Protein AF-A0A1M7BQW3-F1 (afdb_monomer_lite)

Foldseek 3Di:
DDDVPDQDAQVRLDNADCPVVCRVVRRVVLVVLVVVLVPDPDDSVVSVVVSNLVNVVVRLVRLVVVLVVQCVVCVPPPVSVVVSVVSVVVSVVVVVLSVPPPPDRDDDDDDDDDDDDDDPPDDD

pLDDT: mean 76.05, std 19.3, range [32.19, 94.94]

Sequence (124 aa):
MAEAGRIFVGTPAARLDPISGEGAPFAIRTAILAAAVLTHDGPAAEAIDYYQQRILTSFLSHLSGCQTFYADAFFLDADWQLELRKSGIARSVLEPVLRTSDGMAPELRLEGLSLVAAKETASG

InterPro domains:
  IPR036188 FAD/NAD(P)-binding domain superfamily [G3DSA:3.50.50.60] (1-109)
  IPR036188 FAD/NAD(P)-binding domain superfamily [SSF51905] (7-77)

Organism: NCBI:txid1054996

Secondary structure (DSSP, 8-state):
--BTTB---STTT-PPPGGG--HHHHHHHHHHHHHHHHT-SS-HHHHHHHHHHHHHHHHHHHHHHHHHHHHHHTTT-HHHHHHHHHHHHHHHHHHHHHH--SS------------PPPPP----

Radius of gyration: 17.83 Å; chains: 1; bounding box: 31×33×62 Å

Structure (mmCIF, N/CA/C/O backbone):
data_AF-A0A1M7BQW3-F1
#
_entry.id   AF-A0A1M7BQW3-F1
#
loop_
_atom_site.group_PDB
_atom_site.id
_atom_site.type_symbol
_atom_site.label_atom_id
_atom_site.label_alt_id
_atom_site.label_comp_id
_atom_site.label_asym_id
_atom_site.label_entity_id
_atom_site.label_seq_id
_atom_site.pdbx_PDB_ins_code
_atom_site.Cartn_x
_atom_site.Cartn_y
_atom_site.Cartn_z
_atom_site.occupancy
_atom_site.B_iso_or_equiv
_atom_site.auth_seq_id
_atom_site.auth_comp_id
_atom_site.auth_asym_id
_atom_site.auth_atom_id
_atom_site.pdbx_PDB_model_num
ATOM 1 N N . MET A 1 1 ? -6.729 5.082 2.985 1.00 60.56 1 MET A N 1
ATOM 2 C CA . MET A 1 1 ? -6.158 5.262 4.348 1.00 60.56 1 MET A CA 1
ATOM 3 C C . MET A 1 1 ? -7.210 5.889 5.255 1.00 60.56 1 MET A C 1
ATOM 5 O O . MET A 1 1 ? -7.976 6.675 4.728 1.00 60.56 1 MET A O 1
ATOM 9 N N . ALA A 1 2 ? -7.294 5.503 6.538 1.00 63.22 2 ALA A N 1
ATOM 10 C CA . ALA A 1 2 ? -8.380 5.861 7.474 1.00 63.22 2 ALA A CA 1
ATOM 11 C C . ALA A 1 2 ? -8.629 7.379 7.635 1.00 63.22 2 ALA A C 1
ATOM 13 O O . ALA A 1 2 ? -7.706 8.173 7.491 1.00 63.22 2 ALA A O 1
ATOM 14 N N . GLU A 1 3 ? -9.865 7.750 7.978 1.00 73.38 3 GLU A N 1
ATOM 15 C CA . GLU A 1 3 ? -10.287 9.106 8.365 1.00 73.38 3 GLU A CA 1
ATOM 16 C C . GLU A 1 3 ? -11.117 9.044 9.661 1.00 73.38 3 GLU A C 1
ATOM 18 O O . GLU A 1 3 ? -11.442 7.955 10.141 1.00 73.38 3 GLU A O 1
ATOM 23 N N . ALA A 1 4 ? -11.461 10.190 10.258 1.00 71.88 4 ALA A N 1
ATOM 24 C CA . ALA A 1 4 ? -12.221 10.218 11.510 1.00 71.88 4 ALA A CA 1
ATOM 25 C C . ALA A 1 4 ? -13.514 9.380 11.405 1.00 71.88 4 ALA A C 1
ATOM 27 O O . ALA A 1 4 ? -14.388 9.645 10.581 1.00 71.88 4 ALA A O 1
ATOM 28 N N . GLY A 1 5 ? -13.614 8.341 12.240 1.00 73.94 5 GLY A N 1
ATOM 29 C CA . GLY A 1 5 ? -14.757 7.424 12.274 1.00 73.94 5 GLY A CA 1
ATOM 30 C C . GLY A 1 5 ? -14.847 6.422 11.114 1.00 73.94 5 GLY A C 1
ATOM 31 O O . GLY A 1 5 ? -15.866 5.741 11.004 1.00 73.94 5 GLY A O 1
ATOM 32 N N . ARG A 1 6 ? -13.836 6.309 10.238 1.00 83.00 6 ARG A N 1
ATOM 33 C CA . ARG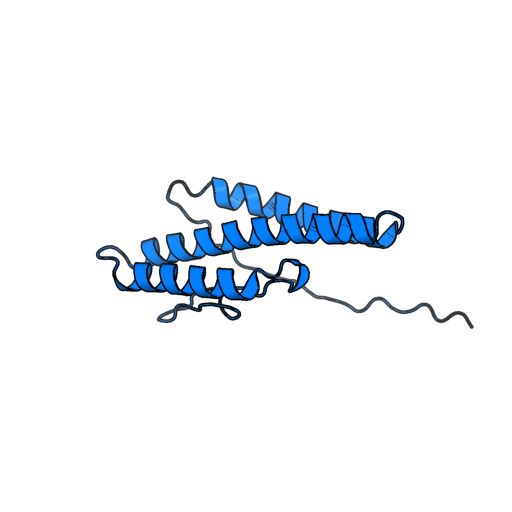 A 1 6 ? -13.870 5.411 9.070 1.00 83.00 6 ARG A CA 1
ATOM 34 C C . ARG A 1 6 ? -12.523 4.754 8.789 1.00 83.00 6 ARG A C 1
ATOM 36 O O . ARG A 1 6 ? -11.482 5.403 8.718 1.00 83.00 6 ARG A O 1
ATOM 43 N N . ILE A 1 7 ? -12.565 3.455 8.504 1.00 84.06 7 ILE A N 1
ATOM 44 C CA . ILE A 1 7 ? -11.409 2.677 8.051 1.00 84.06 7 ILE A CA 1
ATOM 45 C C . ILE A 1 7 ? -11.684 2.214 6.622 1.00 84.06 7 ILE A C 1
ATOM 47 O O . ILE A 1 7 ? -12.635 1.482 6.361 1.00 84.06 7 ILE A O 1
ATOM 51 N N . PHE A 1 8 ? -10.854 2.657 5.684 1.00 90.12 8 PHE A N 1
ATOM 52 C CA . PHE A 1 8 ? -10.961 2.262 4.281 1.00 90.12 8 PHE A CA 1
ATOM 53 C C . PHE A 1 8 ? -10.211 0.968 4.028 1.00 90.12 8 PHE A C 1
ATOM 55 O O . PHE A 1 8 ? -9.040 0.907 4.388 1.00 90.12 8 PHE A O 1
ATOM 62 N N . VAL A 1 9 ? -10.828 0.012 3.335 1.00 89.31 9 VAL A N 1
ATOM 63 C CA . VAL A 1 9 ? -10.248 -1.282 2.923 1.00 89.31 9 VAL A CA 1
ATOM 64 C C . VAL A 1 9 ? -10.213 -1.398 1.397 1.00 89.31 9 VAL A C 1
ATOM 66 O O . VAL A 1 9 ? -10.942 -0.685 0.714 1.00 89.31 9 VAL A O 1
ATOM 69 N N . GLY A 1 10 ? -9.382 -2.285 0.847 1.00 90.50 10 GLY A N 1
ATOM 70 C CA . GLY A 1 10 ? -9.274 -2.526 -0.595 1.00 90.50 10 GLY A CA 1
ATOM 71 C C . GLY A 1 10 ? -8.758 -1.322 -1.380 1.00 90.50 10 GLY A C 1
ATOM 72 O O . GLY A 1 10 ? -7.869 -0.606 -0.928 1.00 90.50 10 GLY A O 1
ATOM 73 N N . THR A 1 11 ? -9.325 -1.086 -2.564 1.00 91.00 11 THR A N 1
ATOM 74 C CA . THR A 1 11 ? -8.951 0.031 -3.448 1.00 91.00 11 THR A CA 1
ATOM 75 C C . THR A 1 11 ? -9.039 1.413 -2.766 1.00 91.00 11 THR A C 1
ATOM 77 O O . THR A 1 11 ? -8.141 2.227 -2.980 1.00 91.00 11 THR A O 1
ATOM 80 N N . PRO A 1 12 ? -10.047 1.707 -1.916 1.00 90.12 12 PRO A N 1
ATOM 81 C CA . PRO A 1 12 ? -10.045 2.909 -1.073 1.00 90.12 12 PRO A CA 1
ATOM 82 C C . PRO A 1 12 ? -8.890 3.010 -0.057 1.00 90.12 12 PRO A C 1
ATOM 84 O O . PRO A 1 12 ? -8.548 4.106 0.393 1.00 90.12 12 PRO A O 1
ATOM 87 N N . ALA A 1 13 ? -8.290 1.888 0.354 1.00 88.56 13 ALA A N 1
ATOM 88 C CA . ALA A 1 13 ? -7.142 1.898 1.258 1.00 88.56 13 ALA A CA 1
ATOM 89 C C . ALA A 1 13 ? -5.877 2.371 0.534 1.00 88.56 13 ALA A C 1
ATOM 91 O O . ALA A 1 13 ? -5.226 3.298 1.022 1.00 88.56 13 ALA A O 1
ATOM 92 N N . ALA A 1 14 ? -5.592 1.755 -0.618 1.00 89.06 14 ALA A N 1
ATOM 93 C CA . ALA A 1 14 ? -4.570 2.138 -1.585 1.00 89.06 14 ALA A CA 1
ATOM 94 C C . ALA A 1 14 ? -4.926 1.557 -2.966 1.00 89.06 14 ALA A C 1
ATOM 96 O O . ALA A 1 14 ? -5.480 0.459 -3.067 1.00 89.06 14 ALA A O 1
ATOM 97 N N . ARG A 1 15 ? -4.579 2.280 -4.035 1.00 89.38 15 ARG A N 1
ATOM 98 C CA . ARG A 1 15 ? -4.677 1.774 -5.409 1.00 89.38 15 ARG A CA 1
ATOM 99 C C . ARG A 1 15 ? -3.366 1.103 -5.787 1.00 89.38 15 ARG A C 1
ATOM 101 O O . ARG A 1 15 ? -2.316 1.729 -5.688 1.00 89.38 15 ARG A O 1
ATOM 108 N N . LEU A 1 16 ? -3.459 -0.155 -6.196 1.00 90.19 16 LEU A N 1
ATOM 109 C CA . LEU A 1 16 ? -2.331 -0.936 -6.685 1.00 90.19 16 LEU A CA 1
ATOM 110 C C . LEU A 1 16 ? -2.344 -0.961 -8.211 1.00 90.19 16 LEU A C 1
ATOM 112 O O . LEU A 1 16 ? -3.416 -0.939 -8.822 1.00 90.19 16 LEU A O 1
ATOM 116 N N . ASP A 1 17 ? -1.158 -1.023 -8.800 1.00 91.50 17 ASP A N 1
ATOM 117 C CA . ASP A 1 17 ? -1.000 -1.326 -10.215 1.00 91.50 17 ASP A CA 1
ATOM 118 C C . ASP A 1 17 ? -1.461 -2.779 -10.465 1.00 91.50 17 ASP A C 1
ATOM 120 O O . ASP A 1 17 ? -1.127 -3.677 -9.682 1.00 91.50 17 ASP A O 1
ATOM 124 N N . PRO A 1 18 ? -2.271 -3.052 -11.503 1.00 92.25 18 PRO A N 1
ATOM 125 C CA . PRO A 1 18 ? -2.754 -4.404 -11.764 1.00 92.25 18 PRO A CA 1
ATOM 126 C C . PRO A 1 18 ? -1.652 -5.390 -12.178 1.00 92.25 18 PRO A C 1
ATOM 128 O O . PRO A 1 18 ? -1.898 -6.595 -12.105 1.00 92.25 18 PRO A O 1
ATOM 131 N N . ILE A 1 19 ? -0.467 -4.925 -12.596 1.00 91.81 19 ILE A N 1
ATOM 132 C CA . ILE A 1 19 ? 0.591 -5.761 -13.182 1.00 91.81 19 ILE A CA 1
ATOM 133 C C . ILE A 1 19 ? 1.065 -6.895 -12.262 1.00 91.81 19 ILE A C 1
ATOM 135 O O . ILE A 1 19 ? 1.421 -7.964 -12.749 1.00 91.81 19 ILE A O 1
ATOM 139 N N . SER A 1 20 ? 1.021 -6.707 -10.937 1.00 88.56 20 SER A N 1
ATOM 140 C CA . SER A 1 20 ? 1.417 -7.747 -9.976 1.00 88.56 20 SER A CA 1
ATOM 141 C C . SER A 1 20 ? 0.303 -8.749 -9.648 1.00 88.56 20 SER A C 1
ATOM 143 O O . SER A 1 20 ? 0.561 -9.764 -9.004 1.00 88.56 20 SER A O 1
ATOM 145 N N . GLY A 1 21 ? -0.948 -8.475 -10.039 1.00 91.62 21 GLY A N 1
ATOM 146 C CA . GLY A 1 21 ? -2.106 -9.307 -9.692 1.00 91.62 21 GLY A CA 1
ATOM 147 C C . GLY A 1 21 ? -2.494 -9.287 -8.203 1.00 91.62 21 GLY A C 1
ATOM 148 O O . GLY A 1 21 ? -3.349 -10.060 -7.773 1.00 91.62 21 GLY A O 1
ATOM 149 N N . GLU A 1 22 ? -1.914 -8.399 -7.391 1.00 92.62 22 GLU A N 1
ATOM 150 C CA . GLU A 1 22 ? -2.074 -8.418 -5.928 1.00 92.62 22 GLU A CA 1
ATOM 151 C C . GLU A 1 22 ? -3.327 -7.695 -5.413 1.00 92.62 22 GLU A C 1
ATOM 153 O O . GLU A 1 22 ? -3.571 -7.681 -4.207 1.00 92.62 22 GLU A O 1
ATOM 158 N N . GLY A 1 23 ? -4.155 -7.117 -6.288 1.00 92.19 23 GLY A N 1
ATOM 159 C CA . GLY A 1 23 ? -5.318 -6.318 -5.884 1.00 92.19 23 GLY A CA 1
ATOM 160 C C . GLY A 1 23 ? -6.285 -7.052 -4.943 1.00 92.19 23 GLY A C 1
ATOM 161 O O . GLY A 1 23 ? -6.657 -6.517 -3.896 1.00 92.19 23 GLY A O 1
ATOM 162 N N . ALA A 1 24 ? -6.659 -8.295 -5.269 1.00 93.56 24 ALA A N 1
ATOM 163 C CA . ALA A 1 24 ? -7.539 -9.105 -4.421 1.00 93.56 24 ALA A CA 1
ATOM 164 C C . ALA A 1 24 ? -6.857 -9.560 -3.110 1.00 93.56 24 ALA A C 1
ATOM 166 O O . ALA A 1 24 ? -7.429 -9.316 -2.042 1.00 93.56 24 ALA A O 1
ATOM 167 N N . PRO A 1 25 ? -5.633 -10.130 -3.130 1.00 93.44 25 PRO A N 1
ATOM 168 C CA . PRO A 1 25 ? -4.868 -10.394 -1.908 1.00 93.44 25 PRO A CA 1
ATOM 169 C C . PRO A 1 25 ? -4.713 -9.171 -0.988 1.00 93.44 25 PRO A C 1
ATOM 171 O O . PRO A 1 25 ? -4.863 -9.282 0.230 1.00 93.44 25 PRO A O 1
ATOM 174 N N . PHE A 1 26 ? -4.467 -7.987 -1.552 1.00 92.69 26 PHE A N 1
ATOM 175 C CA . PHE A 1 26 ? -4.351 -6.738 -0.803 1.00 92.69 26 PHE A CA 1
ATOM 176 C C . PHE A 1 26 ? -5.686 -6.304 -0.181 1.00 92.69 26 PHE A C 1
ATOM 178 O O . PHE A 1 26 ? -5.731 -5.899 0.984 1.00 92.69 26 PHE A O 1
ATOM 185 N N . ALA A 1 27 ? -6.796 -6.439 -0.910 1.00 90.88 27 ALA A N 1
ATOM 186 C CA . ALA A 1 27 ? -8.123 -6.165 -0.367 1.00 90.88 27 ALA A CA 1
ATOM 187 C C . ALA A 1 27 ? -8.461 -7.077 0.823 1.00 90.88 27 ALA A C 1
ATOM 189 O O . ALA A 1 27 ? -8.910 -6.589 1.859 1.00 90.88 27 ALA A O 1
ATOM 190 N N . ILE A 1 28 ? -8.156 -8.374 0.727 1.00 90.31 28 ILE A N 1
ATOM 191 C CA . ILE A 1 28 ? -8.334 -9.322 1.836 1.00 90.31 28 ILE A CA 1
ATOM 192 C C . ILE A 1 28 ? -7.452 -8.929 3.028 1.00 90.31 28 ILE A C 1
ATOM 194 O O . ILE A 1 28 ? -7.939 -8.850 4.156 1.00 90.31 28 ILE A O 1
ATOM 198 N N . ARG A 1 29 ? -6.170 -8.617 2.788 1.00 91.62 29 ARG A N 1
ATOM 199 C CA . ARG A 1 29 ? -5.240 -8.161 3.833 1.00 91.62 29 ARG A CA 1
ATOM 200 C C . ARG A 1 29 ? -5.794 -6.949 4.581 1.00 91.62 29 ARG A C 1
ATOM 202 O O . ARG A 1 29 ? -5.837 -6.955 5.805 1.00 91.62 29 ARG A O 1
ATOM 209 N N . THR A 1 30 ? -6.223 -5.918 3.860 1.00 91.31 30 THR A N 1
ATOM 210 C CA . THR A 1 30 ? -6.759 -4.695 4.480 1.00 91.31 30 THR A CA 1
ATOM 211 C C . THR A 1 30 ? -8.058 -4.944 5.245 1.00 91.31 30 THR A C 1
ATOM 213 O O . THR A 1 30 ? -8.230 -4.368 6.313 1.00 91.31 30 THR A O 1
ATOM 216 N N . ALA A 1 31 ? -8.927 -5.848 4.785 1.00 88.75 31 ALA A N 1
ATOM 217 C CA . ALA A 1 31 ? -10.122 -6.244 5.532 1.00 88.75 31 ALA A CA 1
ATOM 218 C C . ALA A 1 31 ? -9.784 -6.944 6.861 1.00 88.75 31 ALA A C 1
ATOM 220 O O . ALA A 1 31 ? -10.345 -6.592 7.897 1.00 88.75 31 ALA A O 1
ATOM 221 N N . ILE A 1 32 ? -8.827 -7.880 6.854 1.00 86.62 32 ILE A N 1
ATOM 222 C CA . ILE A 1 32 ? -8.355 -8.568 8.069 1.00 86.62 32 ILE A CA 1
ATOM 223 C C . ILE A 1 32 ? -7.759 -7.565 9.061 1.00 86.62 32 ILE A C 1
ATOM 225 O O . ILE A 1 32 ? -8.073 -7.597 10.249 1.00 86.62 32 ILE A O 1
ATOM 229 N N . LEU A 1 33 ? -6.916 -6.651 8.578 1.00 86.88 33 LEU A N 1
ATOM 230 C CA . LEU A 1 33 ? -6.296 -5.643 9.433 1.00 86.88 33 LEU A CA 1
ATOM 231 C C . LEU A 1 33 ? -7.326 -4.654 9.992 1.00 86.88 33 LEU A C 1
ATOM 233 O O . LEU A 1 33 ? -7.243 -4.305 11.162 1.00 86.88 33 LEU A O 1
ATOM 237 N N . ALA A 1 34 ? -8.316 -4.239 9.198 1.00 86.25 34 ALA A N 1
ATOM 238 C CA . ALA A 1 34 ? -9.396 -3.383 9.678 1.00 86.25 34 ALA A CA 1
ATOM 239 C C . ALA A 1 34 ? -10.237 -4.079 10.758 1.00 86.25 34 ALA A C 1
ATOM 241 O O . ALA A 1 34 ? -10.567 -3.453 11.760 1.00 86.25 34 ALA A O 1
ATOM 242 N N . ALA A 1 35 ? -10.527 -5.376 10.604 1.00 85.06 35 ALA A N 1
ATOM 243 C CA . ALA A 1 35 ? -11.200 -6.155 11.641 1.00 85.06 35 ALA A CA 1
ATOM 244 C C . ALA A 1 35 ? -10.395 -6.169 12.951 1.00 85.06 35 ALA A C 1
ATOM 246 O O . ALA A 1 35 ? -10.972 -5.958 14.013 1.00 85.06 35 ALA A O 1
ATOM 247 N N . ALA A 1 36 ? -9.068 -6.318 12.873 1.00 83.00 36 ALA A N 1
ATOM 248 C CA . ALA A 1 36 ? -8.198 -6.261 14.046 1.00 83.00 36 ALA A CA 1
ATOM 249 C C . ALA A 1 36 ? -8.217 -4.889 14.746 1.00 83.00 36 ALA A C 1
ATOM 251 O O . ALA A 1 36 ? -8.136 -4.838 15.970 1.00 83.00 36 ALA A O 1
ATOM 252 N N . VAL A 1 37 ? -8.364 -3.786 13.998 1.00 84.50 37 VAL A N 1
ATOM 253 C CA . VAL A 1 37 ? -8.546 -2.446 14.590 1.00 84.50 37 VAL A CA 1
ATOM 254 C C . VAL A 1 37 ? -9.862 -2.353 15.359 1.00 84.50 37 VAL A C 1
ATOM 256 O O . VAL A 1 37 ? -9.892 -1.793 16.449 1.00 84.50 37 VAL A O 1
ATOM 259 N N . LEU A 1 38 ? -10.947 -2.909 14.813 1.00 83.00 38 LEU A N 1
ATOM 260 C CA . LEU A 1 38 ? -12.278 -2.850 15.431 1.00 83.00 38 LEU A CA 1
ATOM 261 C C . LEU A 1 38 ? -12.384 -3.669 16.724 1.00 83.00 38 LEU A C 1
ATOM 263 O O . LEU A 1 38 ? -13.230 -3.368 17.560 1.00 83.00 38 LEU A O 1
ATOM 267 N N . THR A 1 39 ? -11.552 -4.698 16.879 1.00 84.19 39 THR A N 1
ATOM 268 C CA . THR A 1 39 ? -11.512 -5.562 18.069 1.00 84.19 39 THR A CA 1
ATOM 269 C C . THR A 1 39 ? -10.363 -5.218 19.015 1.00 84.19 39 THR A C 1
ATOM 271 O O . THR A 1 39 ? -10.034 -6.020 19.883 1.00 84.19 39 THR A O 1
ATOM 274 N N . HIS A 1 40 ? -9.676 -4.095 18.805 1.00 83.94 40 HIS A N 1
ATOM 275 C CA . HIS A 1 40 ? -8.558 -3.704 19.651 1.00 83.94 40 HIS A CA 1
ATOM 276 C C . HIS A 1 40 ? -9.063 -3.081 20.958 1.00 83.94 40 HIS A C 1
ATOM 278 O O . HIS A 1 40 ? -9.786 -2.089 20.931 1.00 83.94 40 HIS A O 1
ATOM 284 N N . ASP A 1 41 ? -8.643 -3.636 22.097 1.00 83.94 41 ASP A N 1
ATOM 285 C CA . ASP A 1 41 ? -9.067 -3.181 23.432 1.00 83.94 41 ASP A CA 1
ATOM 286 C C . ASP A 1 41 ? -8.335 -1.911 23.921 1.00 83.94 41 ASP A C 1
ATOM 288 O O . ASP A 1 41 ? -8.675 -1.351 24.964 1.00 83.94 41 ASP A O 1
ATOM 292 N N . GLY A 1 42 ? -7.309 -1.463 23.191 1.00 84.31 42 GLY A N 1
ATOM 293 C CA . GLY A 1 42 ? -6.507 -0.281 23.506 1.00 84.31 42 GLY A CA 1
ATOM 294 C C . GLY A 1 42 ? -6.936 0.989 22.757 1.00 84.31 42 GLY A C 1
ATOM 295 O O . GLY A 1 42 ? -8.014 1.055 22.158 1.00 84.31 42 GLY A O 1
ATOM 296 N N . PRO A 1 43 ? -6.099 2.041 22.777 1.00 85.81 43 PRO A N 1
ATOM 297 C CA . PRO A 1 43 ? -6.392 3.294 22.096 1.00 85.81 43 PRO A CA 1
ATOM 298 C C . PRO A 1 43 ? -6.604 3.097 20.589 1.00 85.81 43 PRO A C 1
ATOM 300 O O . PRO A 1 43 ? -5.737 2.591 19.878 1.00 85.81 43 PRO A O 1
ATOM 303 N N . ALA A 1 44 ? -7.729 3.590 20.064 1.00 79.62 44 ALA A N 1
ATOM 304 C CA . ALA A 1 44 ? -8.037 3.493 18.634 1.00 79.62 44 ALA A CA 1
ATOM 305 C C . ALA A 1 44 ? -6.944 4.114 17.742 1.00 79.62 44 ALA A C 1
ATOM 307 O O . ALA A 1 44 ? -6.686 3.617 16.649 1.00 79.62 44 ALA A O 1
ATOM 308 N N . ALA A 1 45 ? -6.284 5.177 18.214 1.00 83.44 45 ALA A N 1
ATOM 309 C CA . ALA A 1 45 ? -5.195 5.833 17.493 1.00 83.44 45 ALA A CA 1
ATOM 310 C C . ALA A 1 45 ? -4.002 4.893 17.242 1.00 83.44 45 ALA A C 1
ATOM 312 O O . ALA A 1 45 ? -3.457 4.886 16.143 1.00 83.44 45 ALA A O 1
ATOM 313 N N . GLU A 1 46 ? -3.648 4.061 18.221 1.00 82.38 46 GLU A N 1
ATOM 314 C CA . GLU A 1 46 ? -2.541 3.105 18.122 1.00 82.38 46 GLU A CA 1
ATOM 315 C C . GLU A 1 46 ? -2.869 1.984 17.125 1.00 82.38 46 GLU A C 1
ATOM 317 O O . GLU A 1 46 ? -2.088 1.676 16.226 1.00 82.38 46 GLU A O 1
ATOM 322 N N . ALA A 1 47 ? -4.084 1.435 17.200 1.00 80.19 47 ALA A N 1
ATOM 323 C CA . ALA A 1 47 ? -4.543 0.432 16.245 1.00 80.19 47 ALA A CA 1
ATOM 324 C C . ALA A 1 47 ? -4.634 0.975 14.807 1.00 80.19 47 ALA A C 1
ATOM 326 O O . ALA A 1 47 ? -4.287 0.276 13.850 1.00 80.19 47 ALA A O 1
ATOM 327 N N . ILE A 1 48 ? -5.071 2.227 14.637 1.00 85.44 48 ILE A N 1
ATOM 328 C CA . ILE A 1 48 ? -5.101 2.896 13.330 1.00 85.44 48 ILE A CA 1
ATOM 329 C C . ILE A 1 48 ? -3.682 3.112 12.796 1.00 85.44 48 ILE A C 1
ATOM 331 O O . ILE A 1 48 ? -3.453 2.873 11.610 1.00 85.44 48 ILE A O 1
ATOM 335 N N . ASP A 1 49 ? -2.728 3.503 13.638 1.00 85.75 49 ASP A N 1
ATOM 336 C CA . ASP A 1 49 ? -1.327 3.642 13.234 1.00 85.75 49 ASP A CA 1
ATOM 337 C C . ASP A 1 49 ? -0.757 2.295 12.752 1.00 85.75 49 ASP A C 1
ATOM 339 O O . ASP A 1 49 ? -0.260 2.171 11.629 1.00 85.75 49 ASP A O 1
ATOM 343 N N . TYR A 1 50 ? -0.983 1.221 13.512 1.00 83.38 50 TYR A N 1
ATOM 344 C CA . TYR A 1 50 ? -0.623 -0.142 13.112 1.00 83.38 50 TYR A CA 1
ATOM 345 C C . TYR A 1 50 ? -1.239 -0.590 11.785 1.00 83.38 50 TYR A C 1
ATOM 347 O O . TYR A 1 50 ? -0.595 -1.320 11.018 1.00 83.38 50 TYR A O 1
ATOM 355 N N . TYR A 1 51 ? -2.479 -0.188 11.513 1.00 86.56 51 TYR A N 1
ATOM 356 C CA . TYR A 1 51 ? -3.157 -0.431 10.245 1.00 86.56 51 TYR A CA 1
ATOM 357 C C . TYR A 1 51 ? -2.482 0.318 9.091 1.00 86.56 51 TYR A C 1
ATOM 359 O O . TYR A 1 51 ? -2.168 -0.274 8.052 1.00 86.56 51 TYR A O 1
ATOM 367 N N . GLN A 1 52 ? -2.227 1.614 9.281 1.00 88.12 52 GLN A N 1
ATOM 368 C CA . GLN A 1 52 ? -1.625 2.486 8.276 1.00 88.12 52 GLN A CA 1
ATOM 369 C C . GLN A 1 52 ? -0.195 2.056 7.930 1.00 88.12 52 GLN A C 1
ATOM 371 O O . GLN A 1 52 ? 0.123 1.921 6.747 1.00 88.12 52 GLN A O 1
ATOM 376 N N . GLN A 1 53 ? 0.631 1.743 8.931 1.00 86.69 53 GLN A N 1
ATOM 377 C CA . GLN A 1 53 ? 2.003 1.263 8.733 1.00 86.69 53 GLN A CA 1
ATOM 378 C C . GLN A 1 53 ? 2.046 -0.028 7.910 1.00 86.69 53 GLN A C 1
ATOM 380 O O . GLN A 1 53 ? 2.857 -0.167 6.989 1.00 86.69 53 GLN A O 1
ATOM 385 N N . ARG A 1 54 ? 1.135 -0.972 8.184 1.00 88.00 54 ARG A N 1
ATOM 386 C CA . ARG A 1 54 ? 1.052 -2.241 7.443 1.00 88.00 54 ARG A CA 1
ATOM 387 C C . ARG A 1 54 ? 0.595 -2.047 6.000 1.00 88.00 54 ARG A C 1
ATOM 389 O O . ARG A 1 54 ? 1.130 -2.713 5.108 1.00 88.00 54 ARG A O 1
ATOM 396 N N . ILE A 1 55 ? -0.350 -1.137 5.744 1.00 89.31 55 ILE A N 1
ATOM 397 C CA . ILE A 1 55 ? -0.724 -0.760 4.372 1.00 89.31 55 ILE A CA 1
ATOM 398 C C . ILE A 1 55 ? 0.469 -0.168 3.642 1.00 89.31 55 ILE A C 1
ATOM 400 O O . ILE A 1 55 ? 0.783 -0.614 2.541 1.00 89.31 55 ILE A O 1
ATOM 404 N N . LEU A 1 56 ? 1.129 0.814 4.249 1.00 87.00 56 LEU A N 1
ATOM 405 C CA . LEU A 1 56 ? 2.187 1.555 3.586 1.00 87.00 56 LEU A CA 1
ATOM 406 C C . LEU A 1 56 ? 3.403 0.656 3.307 1.00 87.00 56 LEU A C 1
ATOM 408 O O . LEU A 1 56 ? 3.909 0.650 2.189 1.00 87.00 56 LEU A O 1
ATOM 412 N N . THR A 1 57 ? 3.777 -0.212 4.250 1.00 86.38 57 THR A N 1
ATOM 413 C CA . THR A 1 57 ? 4.805 -1.249 4.039 1.00 86.38 57 THR A CA 1
ATOM 414 C C . THR A 1 57 ? 4.451 -2.168 2.866 1.00 86.38 57 THR A C 1
ATOM 416 O O . THR A 1 57 ? 5.282 -2.437 1.998 1.00 86.38 57 THR A O 1
ATOM 419 N N . SER A 1 58 ? 3.196 -2.625 2.802 1.00 89.00 58 SER A N 1
ATOM 420 C CA . SER A 1 58 ? 2.717 -3.475 1.704 1.00 89.00 58 SER A CA 1
ATOM 421 C C . SER A 1 58 ? 2.758 -2.748 0.359 1.00 89.00 58 SER A C 1
ATOM 423 O O . SER A 1 58 ? 3.155 -3.330 -0.646 1.00 89.00 58 SER A O 1
ATOM 425 N N . PHE A 1 59 ? 2.370 -1.474 0.347 1.00 88.19 59 PHE A N 1
ATOM 426 C CA . PHE A 1 59 ? 2.358 -0.636 -0.844 1.00 88.19 59 PHE A CA 1
ATOM 427 C C . PHE A 1 59 ? 3.769 -0.382 -1.388 1.00 88.19 59 PHE A C 1
ATOM 429 O O . PHE A 1 59 ? 3.978 -0.473 -2.593 1.00 88.19 59 PHE A O 1
ATOM 436 N N . LEU A 1 60 ? 4.758 -0.126 -0.526 1.00 87.06 60 LEU A N 1
ATOM 437 C CA . LEU A 1 60 ? 6.142 0.050 -0.979 1.00 87.06 60 LEU A CA 1
ATOM 438 C C . LEU A 1 60 ? 6.741 -1.243 -1.542 1.00 87.06 60 LEU A C 1
ATOM 440 O O . LEU A 1 60 ? 7.441 -1.197 -2.553 1.00 87.06 60 LEU A O 1
ATOM 444 N N . SER A 1 61 ? 6.424 -2.393 -0.938 1.00 88.00 61 SER A N 1
ATOM 445 C CA . SER A 1 61 ? 6.804 -3.698 -1.493 1.00 88.00 61 SER A CA 1
ATOM 446 C C . SER A 1 61 ? 6.187 -3.912 -2.878 1.00 88.00 61 SER A C 1
ATOM 448 O O . SER A 1 61 ? 6.882 -4.330 -3.802 1.00 88.00 61 SER A O 1
ATOM 450 N N . HIS A 1 62 ? 4.903 -3.582 -3.035 1.00 91.00 62 HIS A N 1
ATOM 451 C CA . HIS A 1 62 ? 4.199 -3.652 -4.313 1.00 91.00 62 HIS A CA 1
ATOM 452 C C . HIS A 1 62 ? 4.839 -2.739 -5.369 1.00 91.00 62 HIS A C 1
ATOM 454 O O . HIS A 1 62 ? 5.125 -3.183 -6.480 1.00 91.00 62 HIS A O 1
ATOM 460 N N . LEU A 1 63 ? 5.129 -1.484 -5.009 1.00 88.56 63 LEU A N 1
ATOM 461 C CA . LEU A 1 63 ? 5.797 -0.527 -5.890 1.00 88.56 63 LEU A CA 1
ATOM 462 C C . LEU A 1 63 ? 7.161 -1.051 -6.353 1.00 88.56 63 LEU A C 1
ATOM 464 O O . LEU A 1 63 ? 7.477 -0.951 -7.536 1.00 88.56 63 LEU A O 1
ATOM 468 N N . SER A 1 64 ? 7.945 -1.650 -5.451 1.00 88.38 64 SER A N 1
ATOM 469 C CA . SER A 1 64 ? 9.228 -2.262 -5.808 1.00 88.38 64 SER A CA 1
ATOM 470 C C . SER A 1 64 ? 9.063 -3.408 -6.810 1.00 88.38 64 SER A C 1
ATOM 472 O O . SER A 1 64 ? 9.847 -3.500 -7.748 1.00 88.38 64 SER A O 1
ATOM 474 N N . GLY A 1 65 ? 8.052 -4.265 -6.637 1.00 91.25 65 GLY A N 1
ATOM 475 C CA . GLY A 1 65 ? 7.767 -5.348 -7.582 1.00 91.25 65 GLY A CA 1
ATOM 476 C C . GLY A 1 65 ? 7.347 -4.824 -8.957 1.00 91.25 65 GLY A C 1
ATOM 477 O O . GLY A 1 65 ? 7.869 -5.265 -9.979 1.00 91.25 65 GLY A O 1
ATOM 478 N N . CYS A 1 66 ? 6.468 -3.820 -8.987 1.00 91.31 66 CYS A N 1
ATOM 479 C CA . CYS A 1 66 ? 6.029 -3.187 -10.232 1.00 91.31 66 CYS A CA 1
ATOM 480 C C . CYS A 1 66 ? 7.188 -2.518 -10.977 1.00 91.31 66 CYS A C 1
ATOM 482 O O . CYS A 1 66 ? 7.295 -2.652 -12.193 1.00 91.31 66 CYS A O 1
ATOM 484 N N . GLN A 1 67 ? 8.092 -1.850 -10.252 1.00 90.44 67 GLN A N 1
ATOM 485 C CA . GLN A 1 67 ? 9.304 -1.268 -10.833 1.00 90.44 67 GLN A CA 1
ATOM 486 C C . GLN A 1 67 ? 10.162 -2.317 -11.539 1.00 90.44 67 GLN A C 1
ATOM 488 O O . GLN A 1 67 ? 10.668 -2.030 -12.619 1.00 90.44 67 GLN A O 1
ATOM 493 N N . THR A 1 68 ? 10.303 -3.521 -10.977 1.00 90.62 68 THR A N 1
ATOM 494 C CA . THR A 1 68 ? 11.036 -4.613 -11.633 1.00 90.62 68 THR A CA 1
ATOM 495 C C . THR A 1 68 ? 10.359 -5.038 -12.934 1.00 90.62 68 THR A C 1
ATOM 497 O O . THR A 1 68 ? 11.027 -5.084 -13.962 1.00 90.62 68 THR A O 1
ATOM 500 N N . PHE A 1 69 ? 9.038 -5.252 -12.935 1.00 91.75 69 PHE A N 1
ATOM 501 C CA . PHE A 1 69 ? 8.319 -5.625 -14.161 1.00 91.75 69 PHE A CA 1
ATOM 502 C C . PHE A 1 69 ? 8.467 -4.581 -15.273 1.00 91.75 69 PHE A C 1
ATOM 504 O O . PHE A 1 69 ? 8.704 -4.930 -16.429 1.00 91.75 69 PHE A O 1
ATOM 511 N N . TYR A 1 70 ? 8.363 -3.296 -14.930 1.00 91.88 70 TYR A N 1
ATOM 512 C CA . TYR A 1 70 ? 8.524 -2.219 -15.903 1.00 91.88 70 TYR A CA 1
ATOM 513 C C . TYR A 1 70 ? 9.978 -2.025 -16.343 1.00 91.88 70 TYR A C 1
ATOM 515 O O . TYR A 1 70 ? 10.219 -1.748 -17.517 1.00 91.88 70 TYR A O 1
ATOM 523 N N . ALA A 1 71 ? 10.951 -2.197 -15.444 1.00 89.88 71 ALA A N 1
ATOM 524 C CA . ALA A 1 71 ? 12.366 -2.124 -15.797 1.00 89.88 71 ALA A CA 1
ATOM 525 C C . ALA A 1 71 ? 12.738 -3.201 -16.821 1.00 89.88 71 ALA A C 1
ATOM 527 O O . ALA A 1 71 ? 13.434 -2.891 -17.786 1.00 89.88 71 ALA A O 1
ATOM 528 N N . ASP A 1 72 ? 12.219 -4.417 -16.644 1.00 89.75 72 ASP 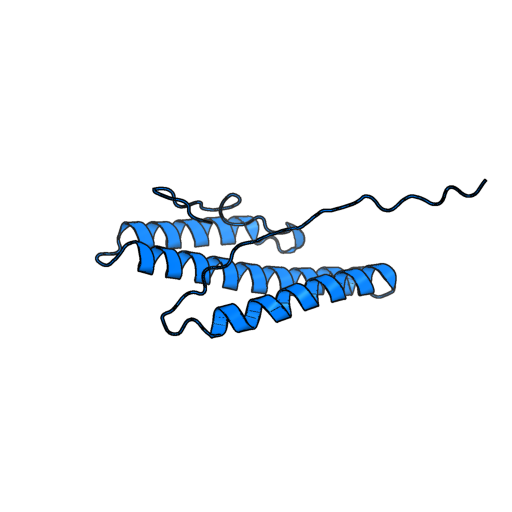A N 1
ATOM 529 C CA . ASP A 1 72 ? 12.433 -5.530 -17.567 1.00 89.75 72 ASP A CA 1
ATOM 530 C C . ASP A 1 72 ? 11.736 -5.289 -18.916 1.00 89.75 72 ASP A C 1
ATOM 532 O O . ASP A 1 72 ? 12.323 -5.530 -19.971 1.00 89.75 72 ASP A O 1
ATOM 536 N N . ALA A 1 73 ? 10.505 -4.764 -18.909 1.00 92.44 73 ALA A N 1
ATOM 537 C CA . ALA A 1 73 ? 9.749 -4.487 -20.133 1.00 92.44 73 ALA A CA 1
ATOM 538 C C . ALA A 1 73 ? 10.348 -3.341 -20.972 1.00 92.44 73 ALA A C 1
ATOM 540 O O . ALA A 1 73 ? 10.315 -3.390 -22.202 1.00 92.44 73 ALA A O 1
ATOM 541 N N . PHE A 1 74 ? 10.909 -2.322 -20.316 1.00 92.06 74 PHE A N 1
ATOM 542 C CA . PHE A 1 74 ? 11.411 -1.098 -20.948 1.00 92.06 74 PHE A CA 1
ATOM 543 C C . PHE A 1 74 ? 12.931 -0.937 -20.804 1.00 92.06 74 PHE A C 1
ATOM 545 O O . PHE A 1 74 ? 13.444 0.179 -20.718 1.00 92.06 74 PHE A O 1
ATOM 552 N N . PHE A 1 75 ? 13.683 -2.040 -20.762 1.00 88.62 75 PHE A N 1
ATOM 553 C CA . PHE A 1 75 ? 15.123 -2.008 -20.473 1.00 88.62 75 PHE A CA 1
ATOM 554 C C . PHE A 1 75 ? 15.959 -1.205 -21.492 1.00 88.62 75 PHE A C 1
ATOM 556 O O . PHE A 1 75 ? 17.022 -0.696 -21.142 1.00 88.62 75 PHE A O 1
ATOM 563 N N . LEU A 1 76 ? 15.485 -1.074 -22.739 1.00 92.88 76 LEU A N 1
ATOM 564 C CA . LEU A 1 76 ? 16.147 -0.304 -23.805 1.00 92.88 76 LEU A CA 1
ATOM 565 C C . LEU A 1 76 ? 15.698 1.162 -23.892 1.00 92.88 76 LEU A C 1
ATOM 567 O O . LEU A 1 76 ? 16.311 1.933 -24.628 1.00 92.88 76 LEU A O 1
ATOM 571 N N . ASP A 1 77 ? 14.640 1.551 -23.181 1.00 94.94 77 ASP A N 1
ATOM 572 C CA . ASP A 1 77 ? 14.039 2.879 -23.294 1.00 94.94 77 ASP A CA 1
ATOM 573 C C . ASP A 1 77 ? 14.583 3.813 -22.205 1.00 94.94 77 ASP A C 1
ATOM 575 O O . ASP A 1 77 ? 14.245 3.706 -21.025 1.00 94.94 77 ASP A O 1
ATOM 579 N N . ALA A 1 78 ? 15.459 4.739 -22.596 1.00 90.50 78 ALA A N 1
ATOM 580 C CA . ALA A 1 78 ? 16.147 5.627 -21.663 1.00 90.50 78 ALA A CA 1
ATOM 581 C C . ALA A 1 78 ? 15.202 6.575 -20.900 1.00 90.50 78 ALA A C 1
ATOM 583 O O . ALA A 1 78 ? 15.473 6.881 -19.731 1.00 90.50 78 ALA A O 1
ATOM 584 N N . ASP A 1 79 ? 14.107 7.009 -21.530 1.00 91.75 79 ASP A N 1
ATOM 585 C CA . ASP A 1 79 ? 13.131 7.917 -20.925 1.00 91.75 79 ASP A CA 1
ATOM 586 C C . ASP A 1 79 ? 12.288 7.166 -19.894 1.00 91.75 79 ASP A C 1
ATOM 588 O O . ASP A 1 79 ? 12.097 7.640 -18.769 1.00 91.75 79 ASP A O 1
ATOM 592 N N . TRP A 1 80 ? 11.900 5.928 -20.207 1.00 90.25 80 TRP A N 1
ATOM 593 C CA . TRP A 1 80 ? 11.241 5.058 -19.236 1.00 90.25 80 TRP A CA 1
ATOM 594 C C . TRP A 1 80 ? 12.155 4.723 -18.053 1.00 90.25 80 TRP A C 1
ATOM 596 O O . TRP A 1 80 ? 11.757 4.816 -16.890 1.00 90.25 80 TRP A O 1
ATOM 606 N N . GLN A 1 81 ? 13.427 4.418 -18.305 1.00 87.69 81 GLN A N 1
ATOM 607 C CA . GLN A 1 81 ? 14.381 4.184 -17.220 1.00 87.69 81 GLN A CA 1
ATOM 608 C C . GLN A 1 81 ? 14.563 5.428 -16.330 1.00 87.69 81 GLN A C 1
ATOM 610 O O . GLN A 1 81 ? 14.816 5.301 -15.128 1.00 87.69 81 GLN A O 1
ATOM 615 N N . LEU A 1 82 ? 14.421 6.642 -16.876 1.00 88.12 82 LEU A N 1
ATOM 616 C CA . LEU A 1 82 ? 14.438 7.876 -16.089 1.00 88.12 82 LEU A CA 1
ATOM 617 C C . LEU A 1 82 ? 13.198 8.011 -15.194 1.00 88.12 82 LEU A C 1
ATOM 619 O O . LEU A 1 82 ? 13.347 8.341 -14.015 1.00 88.12 82 LEU A O 1
ATOM 623 N N . GLU A 1 83 ? 12.004 7.730 -15.711 1.00 87.38 83 GLU A N 1
ATOM 624 C CA . GLU A 1 83 ? 10.766 7.732 -14.919 1.00 87.38 83 GLU A CA 1
ATOM 625 C C . GLU A 1 83 ? 10.798 6.687 -13.790 1.00 87.38 83 GLU A C 1
ATOM 627 O O . GLU A 1 83 ? 10.487 6.998 -12.634 1.00 87.38 83 GLU A O 1
ATOM 632 N N . LEU A 1 84 ? 11.287 5.472 -14.066 1.00 86.25 84 LEU A N 1
ATOM 633 C CA . LEU A 1 84 ? 11.444 4.438 -13.038 1.00 86.25 84 LEU A CA 1
ATOM 634 C C . LEU A 1 84 ? 12.396 4.884 -11.922 1.00 86.25 84 LEU A C 1
ATOM 636 O O . LEU A 1 84 ? 12.075 4.708 -10.744 1.00 86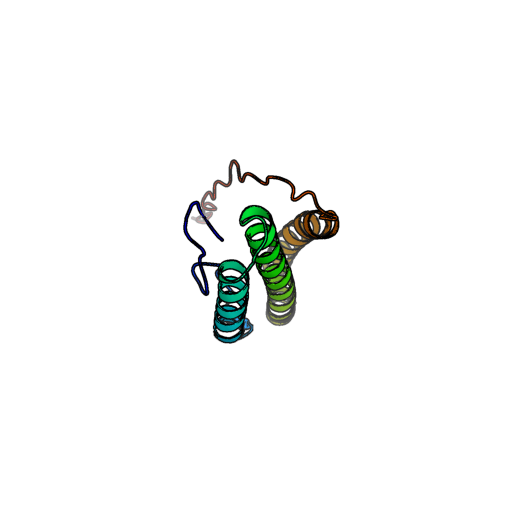.25 84 LEU A O 1
ATOM 640 N N . ARG A 1 85 ? 13.506 5.561 -12.252 1.00 83.69 85 ARG A N 1
ATOM 641 C CA . ARG A 1 85 ? 14.406 6.147 -11.241 1.00 83.69 85 ARG A CA 1
ATOM 642 C C . ARG A 1 85 ? 13.707 7.185 -10.360 1.00 83.69 85 ARG A C 1
ATOM 644 O O . ARG A 1 85 ? 13.907 7.159 -9.147 1.00 83.69 85 ARG A O 1
ATOM 651 N N . LYS A 1 86 ? 12.859 8.058 -10.920 1.00 81.12 86 LYS A N 1
ATOM 652 C CA . LYS A 1 86 ? 12.087 9.045 -10.134 1.00 81.12 86 LYS A CA 1
ATOM 653 C C . LYS A 1 86 ? 11.164 8.358 -9.125 1.00 81.12 86 LYS A C 1
ATOM 655 O O . LYS A 1 86 ? 11.141 8.733 -7.953 1.00 81.12 86 LYS A O 1
ATOM 660 N N . SER A 1 87 ? 10.462 7.308 -9.553 1.00 75.88 87 SER A N 1
ATOM 661 C CA . SER A 1 87 ? 9.610 6.518 -8.654 1.00 75.88 87 SER A CA 1
ATOM 662 C C . SER A 1 87 ? 10.420 5.771 -7.577 1.00 75.88 87 SER A C 1
ATOM 664 O O . SER A 1 87 ? 9.976 5.641 -6.435 1.00 75.88 87 SER A O 1
ATOM 666 N N . GLY A 1 88 ? 11.645 5.336 -7.897 1.00 77.94 88 GLY A N 1
ATOM 667 C CA . GLY A 1 88 ? 12.588 4.741 -6.945 1.00 77.94 88 GLY A CA 1
ATOM 668 C C . GLY A 1 88 ? 13.069 5.726 -5.875 1.00 77.94 88 GLY A C 1
ATOM 669 O O . GLY A 1 88 ? 13.164 5.360 -4.703 1.00 77.94 88 GLY A O 1
ATOM 670 N N . ILE A 1 89 ? 13.297 6.991 -6.245 1.00 72.88 89 ILE A N 1
ATOM 671 C CA . ILE A 1 89 ? 13.649 8.064 -5.301 1.00 72.88 89 ILE A CA 1
ATOM 672 C C . ILE A 1 89 ? 12.503 8.297 -4.313 1.00 72.88 89 ILE A C 1
ATOM 674 O O . ILE A 1 89 ? 12.739 8.297 -3.105 1.00 72.88 89 ILE A O 1
ATOM 678 N N . ALA A 1 90 ? 11.260 8.406 -4.797 1.00 71.12 90 ALA A N 1
ATOM 679 C CA . ALA A 1 90 ? 10.088 8.556 -3.931 1.00 71.12 90 ALA A CA 1
ATOM 680 C C . ALA A 1 90 ? 9.983 7.414 -2.902 1.00 71.12 90 ALA A C 1
ATOM 682 O O . ALA A 1 90 ? 9.766 7.667 -1.718 1.00 71.12 90 ALA A O 1
ATOM 683 N N . ARG A 1 91 ? 10.235 6.164 -3.321 1.00 75.75 91 ARG A N 1
ATOM 684 C CA . ARG A 1 91 ? 10.305 5.009 -2.410 1.00 75.75 91 ARG A CA 1
ATOM 685 C C . ARG A 1 91 ? 11.415 5.161 -1.366 1.00 75.75 91 ARG A C 1
ATOM 687 O O . ARG A 1 91 ? 11.146 4.994 -0.181 1.00 75.75 91 ARG A O 1
ATOM 694 N N . SER A 1 92 ? 12.633 5.518 -1.781 1.00 73.62 92 SER A N 1
ATOM 695 C CA . SER A 1 92 ? 13.783 5.662 -0.869 1.00 73.62 92 SER A CA 1
ATOM 696 C C . SER A 1 92 ? 13.620 6.768 0.180 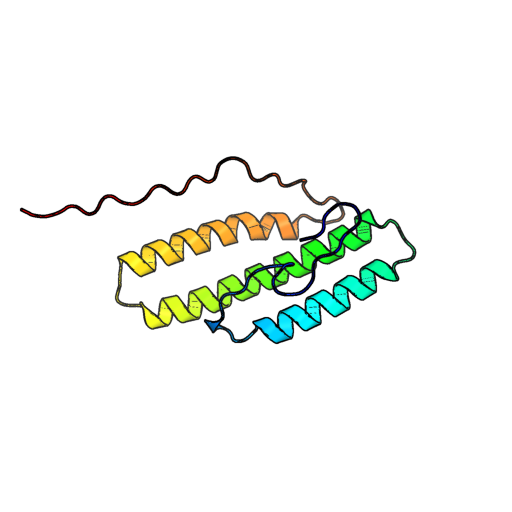1.00 73.62 92 SER A C 1
ATOM 698 O O . SER A 1 92 ? 14.236 6.697 1.237 1.00 73.62 92 SER A O 1
ATOM 700 N N . VAL A 1 93 ? 12.773 7.767 -0.088 1.00 74.75 93 VAL A N 1
ATOM 701 C CA . VAL A 1 93 ? 12.413 8.816 0.879 1.00 74.75 93 VAL A CA 1
ATOM 702 C C . VAL A 1 93 ? 11.367 8.312 1.877 1.00 74.75 93 VAL A C 1
ATOM 704 O O . VAL A 1 93 ? 11.424 8.663 3.052 1.00 74.75 93 VAL A O 1
ATOM 707 N N . LEU A 1 94 ? 10.428 7.473 1.435 1.00 69.44 94 LEU A N 1
ATOM 708 C CA . LEU A 1 94 ? 9.340 6.958 2.272 1.00 69.44 94 LEU A CA 1
ATOM 709 C C . LEU A 1 94 ? 9.760 5.774 3.160 1.00 69.44 94 LEU A C 1
ATOM 711 O O . LEU A 1 94 ? 9.236 5.619 4.260 1.00 69.44 94 LEU A O 1
ATOM 715 N N . GLU A 1 95 ? 10.711 4.946 2.722 1.00 71.12 95 GLU A N 1
ATOM 716 C CA . GLU A 1 95 ? 11.157 3.762 3.475 1.00 71.12 95 GLU A CA 1
ATOM 717 C C . GLU A 1 95 ? 11.772 4.058 4.856 1.00 71.12 95 GLU A C 1
ATOM 719 O O . GLU A 1 95 ? 11.425 3.356 5.808 1.00 71.12 95 GLU A O 1
ATOM 724 N N . PRO A 1 96 ? 12.658 5.057 5.032 1.00 67.31 96 PRO A N 1
ATOM 725 C CA . PRO A 1 96 ? 13.235 5.372 6.339 1.00 67.31 96 PRO A CA 1
ATOM 726 C C . PRO A 1 96 ? 12.189 5.857 7.344 1.00 67.31 96 PRO A C 1
ATOM 728 O O . PRO A 1 96 ? 12.252 5.483 8.511 1.00 67.31 96 PRO A O 1
ATOM 731 N N . VAL A 1 97 ? 11.197 6.621 6.876 1.00 64.12 97 VAL A N 1
ATOM 732 C CA . VAL A 1 97 ? 10.109 7.182 7.695 1.00 64.12 97 VAL A CA 1
ATOM 733 C C . VAL A 1 97 ? 9.254 6.077 8.327 1.00 64.12 97 VAL A C 1
ATOM 735 O O . VAL A 1 97 ? 8.766 6.223 9.445 1.00 64.12 97 VAL A O 1
ATOM 738 N N . LEU A 1 98 ? 9.132 4.938 7.644 1.00 61.66 98 LEU A N 1
ATOM 739 C CA . LEU A 1 98 ? 8.444 3.743 8.138 1.00 61.66 98 LEU A CA 1
ATOM 740 C C . LEU A 1 98 ? 9.267 2.904 9.109 1.00 61.66 98 LEU A C 1
ATOM 742 O O . LEU A 1 98 ? 8.703 2.130 9.873 1.00 61.66 98 LEU A O 1
ATOM 746 N N . ARG A 1 99 ? 10.598 3.000 9.050 1.00 57.88 99 ARG A N 1
ATOM 747 C CA . ARG A 1 99 ? 11.492 2.263 9.953 1.00 57.88 99 ARG A CA 1
ATOM 748 C C . ARG A 1 99 ? 11.679 2.979 11.288 1.00 57.88 99 ARG A C 1
ATOM 750 O O . ARG A 1 99 ? 12.028 2.329 12.261 1.00 57.88 99 ARG A O 1
ATOM 757 N N . THR A 1 100 ? 11.452 4.292 11.337 1.00 51.97 100 THR A N 1
ATOM 758 C CA . THR A 1 100 ? 11.595 5.117 12.548 1.00 51.97 100 THR A CA 1
ATOM 759 C C . THR A 1 100 ? 10.399 5.074 13.501 1.00 51.97 100 THR A C 1
ATOM 761 O O . THR A 1 100 ? 10.448 5.713 14.548 1.00 51.97 100 THR A O 1
ATOM 764 N N . SER A 1 101 ? 9.333 4.333 13.193 1.00 47.88 101 SER A N 1
ATOM 765 C CA . SER A 1 101 ? 8.168 4.213 14.074 1.00 47.88 101 SER A CA 1
ATOM 766 C C . SER A 1 101 ? 8.385 3.191 15.202 1.00 47.88 101 SER A C 1
ATOM 768 O O . SER A 1 101 ? 7.625 2.235 15.335 1.00 47.88 101 SER A O 1
ATOM 770 N N . ASP A 1 102 ? 9.382 3.427 16.060 1.00 44.41 102 ASP A N 1
ATOM 771 C CA . ASP A 1 102 ? 9.425 2.889 17.432 1.00 44.41 102 ASP A CA 1
ATOM 772 C C . ASP A 1 102 ? 8.474 3.714 18.332 1.00 44.41 102 ASP A C 1
ATOM 774 O O . ASP A 1 102 ? 8.870 4.332 19.319 1.00 44.41 102 ASP A O 1
ATOM 778 N N . GLY A 1 103 ? 7.188 3.773 17.962 1.00 45.06 103 GLY A N 1
ATOM 779 C CA . GLY A 1 103 ? 6.123 4.332 18.809 1.00 45.06 103 GLY A CA 1
ATOM 780 C C . GLY A 1 103 ? 5.801 5.826 18.660 1.00 45.06 103 GLY A C 1
ATOM 781 O O . GLY A 1 103 ? 4.992 6.337 19.430 1.00 45.06 103 GLY A O 1
ATOM 782 N N . MET A 1 104 ? 6.358 6.538 17.675 1.00 38.94 104 MET A N 1
ATOM 783 C CA . MET A 1 104 ? 5.883 7.880 17.310 1.00 38.94 104 MET A CA 1
ATOM 784 C C . MET A 1 104 ? 5.752 7.984 15.791 1.00 38.94 104 MET A C 1
ATOM 786 O O . MET A 1 104 ? 6.736 8.182 15.080 1.00 38.94 104 MET A O 1
ATOM 790 N N . ALA A 1 105 ? 4.537 7.796 15.281 1.00 43.78 105 ALA A N 1
ATOM 791 C CA . ALA A 1 105 ? 4.250 7.990 13.869 1.00 43.78 105 ALA A CA 1
ATOM 792 C C . ALA A 1 105 ? 4.452 9.473 13.508 1.00 43.78 105 ALA A C 1
ATOM 794 O O . ALA A 1 105 ? 3.835 10.337 14.138 1.00 43.78 105 ALA A O 1
ATOM 795 N N . PRO A 1 106 ? 5.309 9.809 12.530 1.00 40.44 106 PRO A N 1
ATOM 796 C CA . PRO A 1 106 ? 5.403 11.178 12.055 1.00 40.44 106 PRO A CA 1
ATOM 797 C C . PRO A 1 106 ? 4.086 11.572 11.378 1.00 40.44 106 PRO A C 1
ATOM 799 O O . PRO A 1 106 ? 3.573 10.857 10.517 1.00 40.44 106 PRO A O 1
ATOM 802 N N . GLU A 1 107 ? 3.544 12.728 11.754 1.00 40.31 107 GLU A N 1
ATOM 803 C CA . GLU A 1 107 ? 2.376 13.310 11.099 1.00 40.31 107 GLU A CA 1
ATOM 804 C C . GLU A 1 107 ? 2.796 13.835 9.718 1.00 40.31 107 GLU A C 1
ATOM 806 O O . GLU A 1 107 ? 3.436 14.879 9.584 1.00 40.31 107 GLU A O 1
ATOM 811 N N . LEU A 1 108 ? 2.498 13.063 8.671 1.00 40.41 108 LEU A N 1
ATOM 812 C CA . LEU A 1 108 ? 2.829 13.424 7.295 1.00 40.41 108 LEU A CA 1
ATOM 813 C C . LEU A 1 108 ? 1.658 14.170 6.652 1.00 40.41 108 LEU A C 1
ATOM 815 O O . LEU A 1 108 ? 0.570 13.618 6.484 1.00 40.41 108 LEU A O 1
ATOM 819 N N . ARG A 1 109 ? 1.905 15.410 6.221 1.00 34.59 109 ARG A N 1
ATOM 820 C CA . ARG A 1 109 ? 0.974 16.204 5.411 1.00 34.59 109 ARG A CA 1
ATOM 821 C C . ARG A 1 109 ? 1.542 16.395 4.007 1.00 34.59 109 ARG A C 1
ATOM 823 O O . ARG A 1 109 ? 2.645 16.905 3.844 1.00 34.59 109 ARG A O 1
ATOM 830 N N . LEU A 1 110 ? 0.779 15.994 2.992 1.00 32.38 110 LEU A N 1
ATOM 831 C CA . LEU A 1 110 ? 1.091 16.263 1.587 1.00 32.38 110 LEU A CA 1
ATOM 832 C C . LEU A 1 110 ? 0.677 17.698 1.241 1.00 32.38 110 LEU A C 1
ATOM 834 O O . LEU A 1 110 ? -0.512 17.993 1.143 1.00 32.38 110 LEU A O 1
ATOM 838 N N . GLU A 1 111 ? 1.654 18.580 1.032 1.00 32.19 111 GLU A N 1
ATOM 839 C CA . GLU A 1 111 ? 1.435 19.914 0.468 1.00 32.19 111 GLU A CA 1
ATOM 840 C C . GLU A 1 111 ? 2.121 20.041 -0.896 1.00 32.19 111 GLU A C 1
ATOM 842 O O . GLU A 1 111 ? 3.323 19.824 -1.018 1.00 32.19 111 GLU A O 1
ATOM 847 N N . GLY A 1 112 ? 1.347 20.420 -1.920 1.00 33.53 112 GLY A N 1
ATOM 848 C CA . GLY A 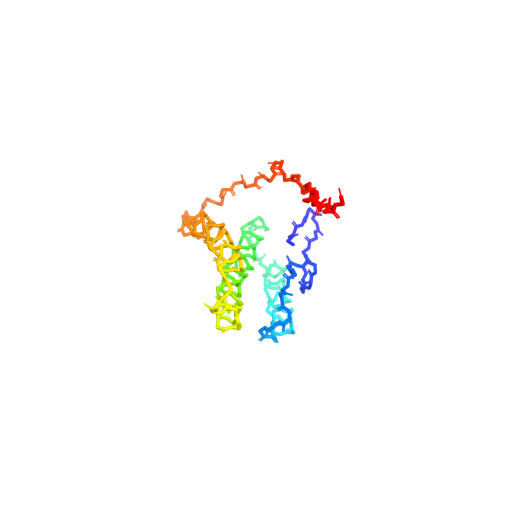1 112 ? 1.874 20.910 -3.197 1.00 33.53 112 GLY A CA 1
ATOM 849 C C . GLY A 1 112 ? 2.399 19.855 -4.177 1.00 33.53 112 GLY A C 1
ATOM 850 O O . GLY A 1 112 ? 3.569 19.886 -4.540 1.00 33.53 112 GLY A O 1
ATOM 851 N N . LEU A 1 113 ? 1.527 18.990 -4.707 1.00 37.72 113 LEU A N 1
ATOM 852 C CA . LEU A 1 113 ? 1.796 18.284 -5.969 1.00 37.72 113 LEU A CA 1
ATOM 853 C C . LEU A 1 113 ? 0.915 18.878 -7.071 1.00 37.72 113 LEU A C 1
ATOM 855 O O . LEU A 1 113 ? -0.301 18.707 -7.054 1.00 37.72 113 LEU A O 1
ATOM 859 N N . SER A 1 114 ? 1.534 19.581 -8.022 1.00 36.19 114 SER A N 1
ATOM 860 C CA . SER A 1 114 ? 0.872 20.046 -9.244 1.00 36.19 114 SER A CA 1
ATOM 861 C C . SER A 1 114 ? 1.465 19.311 -10.442 1.00 36.19 114 SER A C 1
ATOM 863 O O . SER A 1 114 ? 2.669 19.383 -10.687 1.00 36.19 114 SER A O 1
ATOM 865 N N . LEU A 1 115 ? 0.619 18.582 -11.170 1.00 32.50 115 LEU A N 1
ATOM 866 C CA . LEU A 1 115 ? 0.961 17.958 -12.444 1.00 32.50 115 LEU A CA 1
ATOM 867 C C . LEU A 1 115 ? 0.617 18.946 -13.560 1.00 32.50 115 LEU A C 1
ATOM 869 O O . LEU A 1 115 ? -0.552 19.256 -13.783 1.00 32.50 115 LEU A O 1
ATOM 873 N N . VAL A 1 116 ? 1.634 19.442 -14.257 1.00 39.81 116 VAL A N 1
ATOM 874 C CA . VAL A 1 116 ? 1.475 20.255 -15.469 1.00 39.81 116 VAL A CA 1
ATOM 875 C C . VAL A 1 116 ? 1.769 19.403 -16.696 1.00 39.81 116 VAL A C 1
ATOM 877 O O . VAL A 1 116 ? 2.745 18.657 -16.720 1.00 39.81 116 VAL A O 1
ATOM 880 N N . ALA A 1 117 ? 0.910 19.514 -17.710 1.00 33.47 117 ALA A N 1
ATOM 881 C CA . ALA A 1 117 ? 1.074 18.808 -18.973 1.00 33.47 117 ALA A CA 1
ATOM 882 C C . ALA A 1 117 ? 2.386 19.221 -19.659 1.00 33.47 117 ALA A C 1
ATOM 884 O O . ALA A 1 117 ? 2.678 20.414 -19.789 1.00 33.47 117 ALA A O 1
ATOM 885 N N . ALA A 1 118 ? 3.160 18.240 -20.125 1.00 41.91 118 ALA A N 1
ATOM 886 C CA . ALA A 1 118 ? 4.280 18.501 -21.015 1.00 41.91 118 ALA A CA 1
ATOM 887 C C . ALA A 1 118 ? 3.722 19.044 -22.340 1.00 41.91 118 ALA A C 1
ATOM 889 O O . ALA A 1 118 ? 2.867 18.412 -22.958 1.00 41.91 118 ALA A O 1
ATOM 890 N N . LYS A 1 119 ? 4.161 20.235 -22.764 1.00 43.50 119 LYS A N 1
ATOM 891 C CA . LYS A 1 119 ? 3.846 20.734 -24.108 1.00 43.50 119 LYS A CA 1
ATOM 892 C C . LYS A 1 119 ? 4.443 19.766 -25.126 1.00 43.50 119 LYS A C 1
ATOM 894 O O . LYS A 1 119 ? 5.660 19.607 -25.156 1.00 43.50 119 LYS A O 1
ATOM 899 N N . GLU A 1 120 ? 3.609 19.188 -25.985 1.00 46.44 120 GLU A N 1
ATOM 900 C CA . GLU A 1 120 ? 4.086 18.618 -27.242 1.00 46.44 120 GLU A CA 1
ATOM 901 C C . GLU A 1 120 ? 4.728 19.741 -28.066 1.00 46.44 120 GLU A C 1
ATOM 903 O O . GLU A 1 120 ? 4.098 20.755 -28.384 1.00 46.44 120 GLU A O 1
ATOM 908 N N . THR A 1 121 ? 6.006 19.580 -28.397 1.00 49.78 121 THR A N 1
ATOM 909 C CA . THR A 1 121 ? 6.629 20.337 -29.479 1.00 49.78 121 THR A CA 1
ATOM 910 C C . THR A 1 121 ? 6.036 19.837 -30.789 1.00 49.78 121 THR A C 1
ATOM 912 O O . THR A 1 121 ? 6.466 18.812 -31.313 1.00 49.78 121 THR A O 1
ATOM 915 N N . ALA A 1 122 ? 5.046 20.549 -31.323 1.00 43.19 122 ALA A N 1
ATOM 916 C CA . ALA A 1 122 ? 4.653 20.367 -32.710 1.00 43.19 122 ALA A CA 1
ATOM 917 C C . ALA A 1 122 ? 5.778 20.913 -33.600 1.00 43.19 122 ALA A C 1
ATOM 919 O O . ALA A 1 122 ? 6.020 22.120 -33.647 1.00 43.19 122 ALA A O 1
ATOM 920 N N . SER A 1 123 ? 6.491 20.004 -34.265 1.00 47.94 123 SER A N 1
ATOM 921 C CA . SER A 1 123 ? 7.278 20.314 -35.453 1.00 47.94 123 SER A CA 1
ATOM 922 C C . SER A 1 123 ? 6.335 20.751 -36.574 1.00 47.94 123 SER A C 1
ATOM 924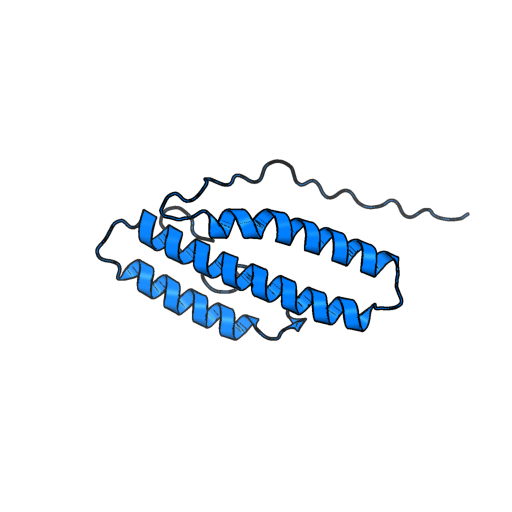 O O . SER A 1 123 ? 5.415 20.014 -36.928 1.00 47.94 123 SER A O 1
ATOM 926 N N . GLY A 1 124 ? 6.583 21.937 -37.121 1.00 43.03 124 GLY A N 1
ATOM 927 C CA . GLY A 1 124 ? 5.947 22.492 -38.312 1.00 43.03 124 GLY A CA 1
ATOM 928 C C . GLY A 1 124 ? 6.782 23.643 -38.836 1.00 43.03 124 GLY A C 1
ATOM 929 O O . GLY A 1 124 ? 6.987 24.592 -38.048 1.00 43.03 124 GLY A O 1
#